Protein AF-A0A257UGE9-F1 (afdb_monomer_lite)

Sequence (160 aa):
MQPPQGAAVTDPYALLYLVSAARLDRKDSSLRLLLLSGDRFVEIALAAGGLSYQRQSFQESWPGGIRRRVGNVLVRTVRGTARAVGASETTNDVDLGFLGMRGALTLFVEVGTGIPVAFSGRAEYIGNLTVRLTRAVLVAPPRDAAAPEPSPGPPSLSPP

Foldseek 3Di:
DDDDPPADEDALVCVQVVLLVQPLLDAFGKDWHWYDAPPFTKIKIKTWDDKDWDFAWAWEAEPPDIDTDGDTFIWIKIKIFMDTPPDDPPPQFDQSNHVQFGNIKIWTAGRPNRHTQKIWGQHDPPGIDIDGHHYDYDHDDRPPPDDPDPDPDPPDDDDD

Radius of gyration: 20.96 Å; chains: 1; bounding box: 62×34×76 Å

Structure (mmCIF, N/CA/C/O backbone):
data_AF-A0A257UGE9-F1
#
_entry.id   AF-A0A257UGE9-F1
#
loop_
_atom_site.group_PDB
_atom_site.id
_atom_site.type_symbol
_atom_site.label_atom_id
_atom_site.label_alt_id
_atom_site.label_comp_id
_atom_site.label_asym_id
_atom_site.label_entity_id
_atom_site.label_seq_id
_atom_site.pdbx_PDB_ins_code
_atom_site.Cartn_x
_atom_site.Cartn_y
_atom_site.Cartn_z
_atom_site.occupancy
_atom_site.B_iso_or_equiv
_atom_site.auth_seq_id
_atom_site.auth_comp_id
_atom_site.auth_asym_id
_atom_site.auth_atom_id
_atom_site.pdbx_PDB_model_num
ATOM 1 N N . MET A 1 1 ? -3.427 -3.152 27.877 1.00 61.41 1 MET A N 1
ATOM 2 C CA . MET A 1 1 ? -4.358 -3.902 27.005 1.00 61.41 1 MET A CA 1
ATOM 3 C C . MET A 1 1 ? -3.645 -5.134 26.480 1.00 61.41 1 MET A C 1
ATOM 5 O O . MET A 1 1 ? -2.494 -5.010 26.085 1.00 61.41 1 ME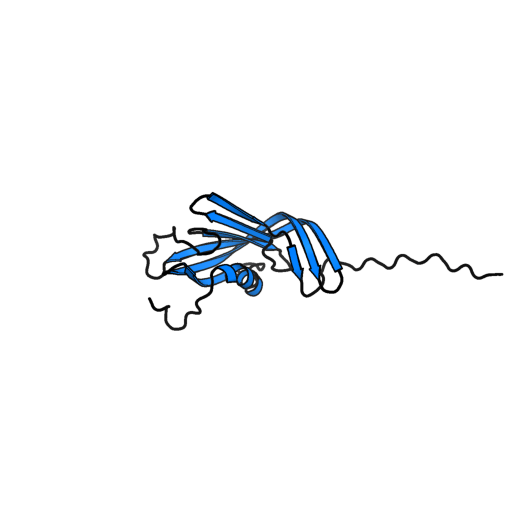T A O 1
ATOM 9 N N . GLN A 1 2 ? -4.291 -6.299 26.493 1.00 61.59 2 GLN A N 1
ATOM 10 C CA . GLN A 1 2 ? -3.778 -7.494 25.814 1.00 61.59 2 GLN A CA 1
ATOM 11 C C . GLN A 1 2 ? -4.414 -7.594 24.423 1.00 61.59 2 GLN A C 1
ATOM 13 O O . GLN A 1 2 ? -5.592 -7.251 24.285 1.00 61.59 2 GLN A O 1
ATOM 18 N N . PRO A 1 3 ? -3.663 -8.021 23.394 1.00 68.50 3 PRO A N 1
ATOM 19 C CA . PRO A 1 3 ? -4.261 -8.324 22.104 1.00 68.50 3 PRO A CA 1
ATOM 20 C C . PRO A 1 3 ? -5.261 -9.482 22.262 1.00 68.50 3 PRO A C 1
ATOM 22 O O . PRO A 1 3 ? -5.133 -10.277 23.201 1.00 68.50 3 PRO A O 1
ATOM 25 N N . PRO A 1 4 ? -6.244 -9.618 21.353 1.00 73.69 4 PRO A N 1
ATOM 26 C CA . PRO A 1 4 ? -7.061 -10.824 21.279 1.00 73.69 4 PRO A CA 1
ATOM 27 C C . PRO A 1 4 ? -6.158 -12.067 21.267 1.00 73.69 4 PRO A C 1
ATOM 29 O O . PRO A 1 4 ? -5.125 -12.072 20.591 1.00 73.69 4 PRO A O 1
ATOM 32 N N . GLN A 1 5 ? -6.507 -13.102 22.037 1.00 69.88 5 GLN A N 1
ATOM 33 C CA . GLN A 1 5 ? -5.665 -14.296 22.162 1.00 69.88 5 GLN A CA 1
ATOM 34 C C . GLN A 1 5 ? -5.362 -14.899 20.781 1.00 69.88 5 GLN A C 1
ATOM 36 O O . GLN A 1 5 ? -6.269 -15.136 19.986 1.00 69.88 5 GLN A O 1
ATOM 41 N N . GLY A 1 6 ? -4.074 -15.115 20.493 1.00 66.56 6 GLY A N 1
ATOM 42 C CA . GLY A 1 6 ? -3.601 -15.661 19.216 1.00 66.56 6 GLY A CA 1
ATOM 43 C C . GLY A 1 6 ? -3.493 -14.658 18.059 1.00 66.56 6 GLY A C 1
ATOM 44 O O . GLY A 1 6 ? -3.095 -15.054 16.965 1.00 66.56 6 GLY A O 1
ATOM 45 N N . ALA A 1 7 ? -3.808 -13.372 18.260 1.00 72.62 7 ALA A N 1
ATOM 46 C CA . ALA A 1 7 ? -3.686 -12.369 17.205 1.00 72.62 7 ALA A CA 1
ATOM 47 C C . ALA A 1 7 ? -2.229 -11.916 17.007 1.00 72.62 7 ALA A C 1
ATOM 49 O O . ALA A 1 7 ? -1.577 -11.438 17.937 1.00 72.62 7 ALA A O 1
ATOM 50 N N . ALA A 1 8 ? -1.736 -12.011 15.770 1.00 79.00 8 ALA A N 1
ATOM 51 C CA . ALA A 1 8 ? -0.458 -11.426 15.383 1.00 79.00 8 ALA A CA 1
ATOM 52 C C . ALA A 1 8 ? -0.588 -9.895 15.313 1.00 79.00 8 ALA A C 1
ATOM 54 O O . ALA A 1 8 ? -1.288 -9.356 14.453 1.00 79.00 8 ALA A O 1
ATOM 55 N N . VAL A 1 9 ? 0.081 -9.200 16.234 1.00 80.00 9 VAL A N 1
ATOM 56 C CA . VAL A 1 9 ? 0.185 -7.736 16.235 1.00 80.00 9 VAL A CA 1
ATOM 57 C C . VAL A 1 9 ? 1.342 -7.329 15.336 1.00 80.00 9 VAL A C 1
ATOM 59 O O . VAL A 1 9 ? 2.434 -7.886 15.429 1.00 80.00 9 VAL A O 1
ATOM 62 N N . THR A 1 10 ? 1.105 -6.350 14.473 1.00 84.06 10 THR A N 1
ATOM 63 C CA . THR A 1 10 ? 2.086 -5.876 13.499 1.00 84.06 10 THR A CA 1
ATOM 64 C C . THR A 1 10 ? 2.385 -4.393 13.712 1.00 84.06 10 THR A C 1
ATOM 66 O O . THR A 1 10 ? 1.498 -3.609 14.050 1.00 84.06 10 THR A O 1
ATOM 69 N N . ASP A 1 11 ? 3.638 -4.003 13.485 1.00 85.62 11 ASP A N 1
ATOM 70 C CA . ASP A 1 11 ? 4.023 -2.601 13.344 1.00 85.62 11 ASP A CA 1
ATOM 71 C C . ASP A 1 11 ? 3.298 -1.943 12.142 1.00 85.62 11 ASP A C 1
ATOM 73 O O . ASP A 1 11 ? 3.236 -2.550 11.065 1.00 85.62 11 ASP A O 1
ATOM 77 N N . PRO A 1 12 ? 2.763 -0.714 12.272 1.00 84.06 12 PRO A N 1
ATOM 78 C CA . PRO A 1 12 ? 2.088 -0.015 11.178 1.00 84.06 12 PRO A CA 1
ATOM 79 C C . PRO A 1 12 ? 2.918 0.142 9.896 1.00 84.06 12 PRO A C 1
ATOM 81 O O . PRO A 1 12 ? 2.366 0.081 8.798 1.00 84.06 12 PRO A O 1
ATOM 84 N N . TYR A 1 13 ? 4.241 0.299 9.977 1.00 84.81 13 TYR A N 1
ATOM 85 C CA . TYR A 1 13 ? 5.100 0.424 8.794 1.00 84.81 13 TYR A CA 1
ATOM 86 C C . TYR A 1 13 ? 5.315 -0.901 8.067 1.00 84.81 13 TYR A C 1
ATOM 88 O O . TYR A 1 13 ? 5.630 -0.904 6.873 1.00 84.81 13 TYR A O 1
ATOM 96 N N . ALA A 1 14 ? 5.045 -2.034 8.718 1.00 84.12 14 ALA A N 1
ATOM 97 C CA . ALA A 1 14 ? 5.022 -3.321 8.036 1.00 84.12 14 ALA A CA 1
ATOM 98 C C . ALA A 1 14 ? 3.882 -3.420 7.006 1.00 84.12 14 ALA A C 1
ATOM 100 O O . ALA A 1 14 ? 3.930 -4.304 6.151 1.00 84.12 14 ALA A O 1
ATOM 101 N N . LEU A 1 15 ? 2.906 -2.494 7.000 1.00 82.06 15 LEU A N 1
ATOM 102 C CA . LEU A 1 15 ? 1.908 -2.380 5.928 1.00 82.06 15 LEU A CA 1
ATOM 103 C C . LEU A 1 15 ? 2.557 -2.311 4.538 1.00 82.06 15 LEU A C 1
ATOM 105 O O . LEU A 1 15 ? 2.043 -2.922 3.602 1.00 82.06 15 LEU A O 1
ATOM 109 N N . LEU A 1 16 ? 3.707 -1.636 4.405 1.00 79.62 16 LEU A N 1
ATOM 110 C CA . LEU A 1 16 ? 4.455 -1.552 3.142 1.00 79.62 16 LEU A CA 1
ATOM 111 C C . LEU A 1 16 ? 4.818 -2.945 2.602 1.00 79.62 16 LEU A C 1
ATOM 113 O O . LEU A 1 16 ? 4.690 -3.230 1.410 1.00 79.62 16 LEU A O 1
ATOM 117 N N . TYR A 1 17 ? 5.253 -3.826 3.501 1.00 79.94 17 TYR A N 1
ATOM 118 C CA . TYR A 1 17 ? 5.665 -5.183 3.174 1.00 79.94 17 TYR A CA 1
ATOM 119 C C . TYR A 1 17 ? 4.461 -6.112 2.989 1.00 79.94 17 TYR A C 1
ATOM 121 O O . TYR A 1 17 ? 4.367 -6.828 1.992 1.00 79.94 17 TYR A O 1
ATOM 129 N N . LEU A 1 18 ? 3.513 -6.073 3.926 1.00 83.31 18 LEU A N 1
ATOM 130 C CA . LEU A 1 18 ? 2.399 -7.016 3.994 1.00 83.31 18 LEU A CA 1
ATOM 131 C C . LEU A 1 18 ? 1.450 -6.911 2.804 1.00 83.31 18 LEU A C 1
ATOM 133 O O . LEU A 1 18 ? 0.926 -7.924 2.351 1.00 83.31 18 LEU A O 1
ATOM 137 N N . VAL A 1 19 ? 1.273 -5.715 2.247 1.00 81.12 19 VAL A N 1
ATOM 138 C CA . VAL A 1 19 ? 0.467 -5.500 1.036 1.00 81.12 19 VAL A CA 1
ATOM 139 C C . VAL A 1 19 ? 1.063 -6.232 -0.165 1.00 81.12 19 VAL A C 1
ATOM 141 O O . VAL A 1 19 ? 0.331 -6.843 -0.947 1.00 81.12 19 VAL A O 1
ATOM 144 N N . SER A 1 20 ? 2.393 -6.215 -0.270 1.00 81.12 20 SER A N 1
ATOM 145 C CA . SER A 1 20 ? 3.135 -6.929 -1.310 1.00 81.12 20 SER A CA 1
ATOM 146 C C . SER A 1 20 ? 3.074 -8.442 -1.077 1.00 81.12 20 SER A C 1
ATOM 148 O O . SER A 1 20 ? 2.763 -9.211 -1.988 1.00 81.12 20 SER A O 1
ATOM 150 N N . ALA A 1 21 ? 3.321 -8.877 0.164 1.00 79.31 21 ALA A N 1
ATOM 151 C CA . ALA A 1 21 ? 3.356 -10.288 0.546 1.00 79.31 21 ALA A CA 1
ATOM 152 C C . ALA A 1 21 ? 1.986 -10.974 0.411 1.00 79.31 21 ALA A C 1
ATOM 154 O O . ALA A 1 21 ? 1.900 -12.090 -0.099 1.00 79.31 21 ALA A O 1
ATOM 155 N N . ALA A 1 22 ? 0.904 -10.287 0.789 1.00 84.44 22 ALA A N 1
ATOM 156 C CA . ALA A 1 22 ? -0.465 -10.788 0.682 1.00 84.44 22 ALA A CA 1
ATOM 157 C C . ALA A 1 22 ? -1.022 -10.767 -0.750 1.00 84.44 22 ALA A C 1
ATOM 159 O O . ALA A 1 22 ? -2.179 -11.129 -0.959 1.00 84.44 22 ALA A O 1
ATOM 160 N N . ARG A 1 23 ? -0.219 -10.356 -1.743 1.00 88.75 23 ARG A N 1
ATOM 161 C CA . ARG A 1 23 ? -0.607 -10.326 -3.159 1.00 88.75 23 ARG A CA 1
ATOM 162 C C . ARG A 1 23 ? -1.902 -9.548 -3.401 1.00 88.75 23 ARG A C 1
ATOM 164 O O . ARG A 1 23 ? -2.743 -9.959 -4.200 1.00 88.75 23 ARG A O 1
ATOM 171 N N . LEU A 1 24 ? -2.048 -8.389 -2.749 1.00 89.69 24 LEU A N 1
ATOM 172 C CA . LEU A 1 24 ? -3.211 -7.509 -2.938 1.00 89.69 24 LEU A CA 1
ATOM 173 C C . LEU A 1 24 ? -3.267 -6.873 -4.343 1.00 89.69 24 LEU A C 1
ATOM 175 O O . LEU A 1 24 ? -4.206 -6.149 -4.654 1.00 89.69 24 LEU A O 1
ATOM 179 N N . ASP A 1 25 ? -2.296 -7.178 -5.213 1.00 88.69 25 ASP A N 1
ATOM 180 C CA . ASP A 1 25 ? -2.346 -6.947 -6.659 1.00 88.69 25 ASP A CA 1
ATOM 181 C C . ASP A 1 25 ? -3.365 -7.849 -7.384 1.00 88.69 25 ASP A C 1
ATOM 183 O O . ASP A 1 25 ? -3.805 -7.533 -8.496 1.00 88.69 25 ASP A O 1
ATOM 187 N N . ARG A 1 26 ? -3.769 -8.967 -6.769 1.00 90.75 26 ARG A N 1
ATOM 188 C CA . ARG A 1 26 ? -4.726 -9.924 -7.333 1.00 90.75 26 ARG A CA 1
ATOM 189 C C . ARG A 1 26 ? -6.169 -9.512 -7.050 1.00 90.75 26 ARG A C 1
ATOM 191 O O . ARG A 1 26 ? -6.478 -8.821 -6.082 1.00 90.75 26 ARG A O 1
ATOM 198 N N . LYS A 1 27 ? -7.068 -9.936 -7.939 1.00 90.19 27 LYS A N 1
ATOM 199 C CA . LYS A 1 27 ? -8.509 -9.709 -7.788 1.00 90.19 27 LYS A CA 1
ATOM 200 C C . LYS A 1 27 ? -9.008 -10.387 -6.502 1.00 90.19 27 LYS A C 1
ATOM 202 O O . LYS A 1 27 ? -8.487 -11.436 -6.134 1.00 90.19 27 LYS A O 1
ATOM 207 N N . ASP A 1 28 ? -9.977 -9.760 -5.838 1.00 90.38 28 ASP A N 1
ATOM 208 C CA . ASP A 1 28 ? -10.703 -10.286 -4.669 1.00 90.38 28 ASP A CA 1
ATOM 209 C C . ASP A 1 28 ? -9.815 -10.635 -3.457 1.00 90.38 28 ASP A C 1
ATOM 211 O O . ASP A 1 28 ? -10.260 -11.259 -2.499 1.00 90.38 28 ASP A O 1
ATOM 215 N N . SER A 1 29 ? -8.548 -10.210 -3.473 1.00 91.62 29 SER A N 1
ATOM 216 C CA . SER A 1 29 ? -7.615 -10.442 -2.375 1.00 91.62 29 SER A CA 1
ATOM 217 C C . SER A 1 29 ? -7.893 -9.485 -1.222 1.00 91.62 29 SER A C 1
ATOM 219 O O . SER A 1 29 ? -8.171 -8.300 -1.414 1.00 91.62 29 SER A O 1
ATOM 221 N N . SER A 1 30 ? -7.800 -9.996 -0.003 1.00 93.44 30 SER A N 1
ATOM 222 C CA . SER A 1 30 ? -8.031 -9.217 1.207 1.00 93.44 30 SER A CA 1
ATOM 223 C C . SER A 1 30 ? -7.027 -9.591 2.276 1.00 93.44 30 SER A C 1
ATOM 225 O O . SER A 1 30 ? -6.587 -10.738 2.345 1.00 93.44 30 SER A O 1
ATOM 227 N N . LEU A 1 31 ? -6.712 -8.638 3.140 1.00 92.31 31 LEU A N 1
ATOM 228 C CA . LEU A 1 31 ? -5.841 -8.849 4.281 1.00 92.31 31 LEU A CA 1
ATOM 229 C C . LEU A 1 31 ? -6.432 -8.126 5.485 1.00 92.31 31 LEU A C 1
ATOM 231 O O . LEU A 1 31 ? -6.772 -6.949 5.396 1.00 92.31 31 LEU A O 1
ATOM 235 N N . ARG A 1 32 ? -6.546 -8.820 6.614 1.00 91.50 32 ARG A N 1
ATOM 236 C CA . ARG A 1 32 ? -6.970 -8.221 7.877 1.00 91.50 32 ARG A CA 1
ATOM 237 C C . ARG A 1 32 ? -5.810 -8.297 8.859 1.00 91.50 32 ARG A C 1
ATOM 239 O O . ARG A 1 32 ? -5.216 -9.360 9.012 1.00 91.50 32 ARG A O 1
ATOM 246 N N . LEU A 1 33 ? -5.470 -7.171 9.474 1.00 90.38 33 LEU A N 1
ATOM 247 C CA . LEU A 1 33 ? -4.314 -7.039 10.359 1.00 90.38 33 LEU A CA 1
ATOM 248 C C . LEU A 1 33 ? -4.717 -6.370 11.661 1.00 90.38 33 LEU A C 1
ATOM 250 O O . LEU A 1 33 ? -5.641 -5.558 11.692 1.00 90.38 33 LEU A O 1
ATOM 254 N N . LEU A 1 34 ? -3.959 -6.677 12.706 1.00 91.06 34 LEU A N 1
ATOM 255 C CA . LEU A 1 34 ? -4.004 -5.979 13.975 1.00 91.06 34 LEU A CA 1
ATOM 256 C C . LEU A 1 34 ? -2.732 -5.143 14.114 1.00 91.06 34 LEU A C 1
ATOM 258 O O . LEU A 1 34 ? -1.631 -5.690 14.148 1.00 91.06 34 LEU A O 1
ATOM 262 N N . LEU A 1 35 ? -2.882 -3.828 14.172 1.00 90.31 35 LEU A N 1
ATOM 263 C CA . LEU A 1 35 ? -1.793 -2.874 14.334 1.00 90.31 35 LEU A CA 1
ATOM 264 C C . LEU A 1 35 ? -1.736 -2.384 15.778 1.00 90.31 35 LEU A C 1
ATOM 266 O O . LEU A 1 35 ? -2.776 -2.232 16.421 1.00 90.31 35 LEU A O 1
ATOM 270 N N . LEU A 1 36 ? -0.533 -2.099 16.270 1.00 88.31 36 LEU A N 1
ATOM 271 C CA . LEU A 1 36 ? -0.347 -1.310 17.487 1.00 88.31 36 LEU A CA 1
ATOM 272 C C . LEU A 1 36 ? -0.069 0.143 17.086 1.00 88.31 36 LEU A C 1
ATOM 274 O O . LEU A 1 36 ? 0.954 0.430 16.472 1.00 88.31 36 LEU A O 1
ATOM 278 N N . SER A 1 37 ? -0.994 1.043 17.410 1.00 85.38 37 SER A N 1
ATOM 279 C CA . SER A 1 37 ? -0.915 2.473 17.105 1.00 85.38 37 SER A CA 1
ATOM 280 C C . SER A 1 37 ? -0.988 3.258 18.411 1.00 85.38 37 SER A C 1
ATOM 282 O O . SER A 1 37 ? -2.019 3.261 19.091 1.00 85.38 37 SER A O 1
ATOM 284 N N . GLY A 1 38 ? 0.138 3.855 18.809 1.00 82.62 38 GLY A N 1
ATOM 285 C CA . GLY A 1 38 ? 0.296 4.416 20.149 1.00 82.62 38 GLY A CA 1
ATOM 286 C C . GLY A 1 38 ? 0.080 3.342 21.219 1.00 82.62 38 GLY A C 1
ATOM 287 O O . GLY A 1 38 ? 0.797 2.347 21.272 1.00 82.62 38 GLY A O 1
ATOM 288 N N . ASP A 1 39 ? -0.935 3.534 22.055 1.00 82.81 39 ASP A N 1
ATOM 289 C CA . ASP A 1 39 ? -1.337 2.633 23.136 1.00 82.81 39 ASP A CA 1
ATOM 290 C C . ASP A 1 39 ? -2.542 1.741 22.782 1.00 82.81 39 ASP A C 1
ATOM 292 O O . ASP A 1 39 ? -3.052 1.011 23.637 1.00 82.81 39 ASP A O 1
ATOM 296 N N . ARG A 1 40 ? -3.015 1.787 21.530 1.00 85.69 40 ARG A N 1
ATOM 297 C CA . ARG A 1 40 ? -4.255 1.138 21.091 1.00 85.69 40 ARG A CA 1
ATOM 298 C C . ARG A 1 40 ? -4.019 0.093 20.011 1.00 85.69 40 ARG A C 1
ATOM 300 O O . ARG A 1 40 ? -3.206 0.266 19.106 1.00 85.69 40 ARG A O 1
ATOM 307 N N . PHE A 1 41 ? -4.808 -0.979 20.076 1.00 89.31 41 PHE A N 1
ATOM 308 C CA . PHE A 1 41 ? -4.904 -1.942 18.986 1.00 89.31 41 PHE A CA 1
ATOM 309 C C . PHE A 1 41 ? -5.927 -1.474 17.954 1.00 89.31 41 PHE A C 1
ATOM 311 O O . PHE A 1 41 ? -7.072 -1.149 18.287 1.00 89.31 41 PHE A O 1
ATOM 318 N N . VAL A 1 42 ? -5.510 -1.469 16.694 1.00 90.25 42 VAL A N 1
ATOM 319 C CA . VAL A 1 42 ? -6.312 -1.041 15.552 1.00 90.25 42 VAL A CA 1
ATOM 320 C C . VAL A 1 42 ? -6.414 -2.199 14.575 1.00 90.25 42 VAL A C 1
ATOM 322 O O . VAL A 1 42 ? -5.408 -2.701 14.086 1.00 90.25 42 VAL A O 1
ATOM 325 N N . GLU A 1 43 ? -7.631 -2.639 14.284 1.00 91.75 43 GLU A N 1
ATOM 326 C CA . GLU A 1 43 ? -7.866 -3.594 13.210 1.00 91.75 43 GLU A CA 1
ATOM 327 C C . GLU A 1 43 ? -7.955 -2.827 11.894 1.00 91.75 43 GLU A C 1
ATOM 329 O O . GLU A 1 43 ? -8.754 -1.898 11.779 1.00 91.75 43 GLU A O 1
ATOM 334 N N . ILE A 1 44 ? -7.169 -3.228 10.897 1.00 91.88 44 ILE A N 1
ATOM 335 C CA . ILE A 1 44 ? -7.287 -2.730 9.529 1.00 91.88 44 ILE A CA 1
ATOM 336 C C . ILE A 1 44 ? -7.714 -3.863 8.600 1.00 91.88 44 ILE A C 1
ATOM 338 O O . ILE A 1 44 ? -7.104 -4.932 8.563 1.00 91.88 44 ILE A O 1
ATOM 342 N N . ALA A 1 45 ? -8.768 -3.614 7.829 1.00 92.88 45 ALA A N 1
ATOM 343 C CA . ALA A 1 45 ? -9.213 -4.481 6.751 1.00 92.88 45 ALA A CA 1
ATOM 344 C C . ALA A 1 45 ? -8.813 -3.853 5.414 1.00 92.88 45 ALA A C 1
ATOM 346 O O . ALA A 1 45 ? -9.286 -2.774 5.059 1.00 92.88 45 ALA A O 1
ATOM 347 N N . LEU A 1 46 ? -7.927 -4.530 4.691 1.00 94.12 46 LEU A N 1
ATOM 348 C CA . LEU A 1 46 ? -7.496 -4.193 3.342 1.00 94.12 46 LEU A CA 1
ATOM 349 C C . LEU A 1 46 ? -8.267 -5.056 2.345 1.00 94.12 46 LEU A C 1
ATOM 351 O O . LEU A 1 46 ? -8.280 -6.282 2.464 1.00 94.12 46 LEU A O 1
ATOM 355 N N . ALA A 1 47 ? -8.862 -4.428 1.338 1.00 95.19 47 ALA A N 1
ATOM 356 C CA . ALA A 1 47 ? -9.574 -5.114 0.270 1.00 95.19 47 ALA A CA 1
ATOM 357 C C . ALA A 1 47 ? -9.115 -4.615 -1.102 1.00 95.19 47 ALA A C 1
ATOM 359 O O . ALA A 1 47 ? -9.064 -3.409 -1.366 1.00 95.19 47 ALA A O 1
ATOM 360 N N . ALA A 1 48 ? -8.795 -5.561 -1.979 1.00 94.81 48 ALA A N 1
ATOM 361 C CA . ALA A 1 48 ? -8.521 -5.324 -3.383 1.00 94.81 48 ALA A CA 1
ATOM 362 C C . ALA A 1 48 ? -9.766 -4.763 -4.090 1.00 94.81 48 ALA A C 1
ATOM 364 O O . ALA A 1 48 ? -10.845 -5.347 -4.052 1.00 94.81 48 ALA A O 1
ATOM 365 N N . GLY A 1 49 ? -9.598 -3.630 -4.761 1.00 94.50 49 GLY A N 1
ATOM 366 C CA . GLY A 1 49 ? -10.612 -2.958 -5.562 1.00 94.50 49 GLY A CA 1
ATOM 367 C C . GLY A 1 49 ? -10.331 -3.048 -7.062 1.00 94.50 49 GLY A C 1
ATOM 368 O O . GLY A 1 49 ? -9.744 -4.015 -7.564 1.00 94.50 49 GLY A O 1
ATOM 369 N N . GLY A 1 50 ? -10.780 -2.021 -7.786 1.00 95.62 50 GLY A N 1
ATOM 370 C CA . GLY A 1 50 ? -10.674 -1.923 -9.240 1.00 95.62 50 GLY A CA 1
ATOM 371 C C . GLY A 1 50 ? -9.248 -1.731 -9.764 1.00 95.62 50 GLY A C 1
ATOM 372 O O . GLY A 1 50 ? -8.296 -1.494 -9.017 1.00 95.62 50 GLY A O 1
ATOM 373 N N . LEU A 1 51 ? -9.127 -1.836 -11.086 1.00 97.19 51 LEU A N 1
ATOM 374 C CA . LEU A 1 51 ? -7.901 -1.554 -11.825 1.00 97.19 51 LEU A CA 1
ATOM 375 C C . LEU A 1 51 ? -7.935 -0.132 -12.383 1.00 97.19 51 LEU A C 1
ATOM 377 O O . LEU A 1 51 ? -8.978 0.344 -12.823 1.00 97.19 51 LEU A O 1
ATOM 381 N N . SER A 1 52 ? -6.784 0.530 -12.397 1.00 95.69 52 SER A N 1
ATOM 382 C CA . SER A 1 52 ? -6.606 1.818 -13.066 1.00 95.69 52 SER A CA 1
ATOM 383 C C . SER A 1 52 ? -5.174 1.970 -13.567 1.00 95.69 52 SER A C 1
ATOM 385 O O . SER A 1 52 ? -4.271 1.269 -13.113 1.00 95.69 52 SER A O 1
ATOM 387 N N . TYR A 1 53 ? -4.953 2.888 -14.505 1.00 95.31 53 TYR A N 1
ATOM 388 C CA . TYR A 1 53 ? -3.605 3.299 -14.885 1.00 95.31 53 TYR A CA 1
ATOM 389 C C . TYR A 1 53 ? -3.193 4.524 -14.073 1.00 95.31 53 TYR A C 1
ATOM 391 O O . TYR A 1 53 ? -3.937 5.499 -13.984 1.00 95.31 53 TYR A O 1
ATOM 399 N N . GLN A 1 54 ? -1.995 4.483 -13.494 1.00 93.69 54 GLN A N 1
ATOM 400 C CA . GLN A 1 54 ? -1.401 5.608 -12.776 1.00 93.69 54 GLN A CA 1
ATOM 401 C C . GLN A 1 54 ? -0.078 5.993 -13.424 1.00 93.69 54 GLN A C 1
ATOM 403 O O . GLN A 1 54 ? 0.778 5.139 -13.657 1.00 93.69 54 GLN A O 1
ATOM 408 N N . ARG A 1 55 ? 0.118 7.289 -13.674 1.00 93.31 55 ARG A N 1
ATOM 409 C CA . ARG A 1 55 ? 1.410 7.801 -14.130 1.00 93.31 55 ARG A CA 1
ATOM 410 C C . ARG A 1 55 ? 2.412 7.736 -12.979 1.00 93.31 55 ARG A C 1
ATOM 412 O O . ARG A 1 55 ? 2.179 8.326 -11.925 1.00 93.31 55 ARG A O 1
ATOM 419 N N . GLN A 1 56 ? 3.522 7.040 -13.191 1.00 92.38 56 GLN A N 1
ATOM 420 C CA . GLN A 1 56 ? 4.582 6.855 -12.203 1.00 92.38 56 GLN A CA 1
ATOM 421 C C . GLN A 1 56 ? 5.939 7.291 -12.757 1.00 92.38 56 GLN A C 1
ATOM 423 O O . GLN A 1 56 ? 6.170 7.272 -13.969 1.00 92.38 56 GLN A O 1
ATOM 428 N N . SER A 1 57 ? 6.830 7.702 -11.853 1.00 94.31 57 SER A N 1
ATOM 429 C CA . SER A 1 57 ? 8.220 8.044 -12.159 1.00 94.31 57 SER A CA 1
ATOM 430 C C . SER A 1 57 ? 9.113 7.655 -10.985 1.00 94.31 57 SER A C 1
ATOM 432 O O . SER A 1 57 ? 9.211 8.400 -10.012 1.00 94.31 57 SER A O 1
ATOM 434 N N . PHE A 1 58 ? 9.763 6.496 -11.070 1.00 94.06 58 PHE A N 1
ATOM 435 C CA . PHE A 1 58 ? 10.638 5.985 -10.012 1.00 94.06 58 PHE A CA 1
ATOM 436 C C . PHE A 1 58 ? 11.822 5.208 -10.582 1.00 94.06 58 PHE A C 1
ATOM 438 O O . PHE A 1 58 ? 11.832 4.813 -11.747 1.00 94.06 58 PHE A O 1
ATOM 445 N N . GLN A 1 59 ? 12.858 5.032 -9.768 1.00 95.06 59 GLN A N 1
ATOM 446 C CA . GLN A 1 59 ? 14.027 4.234 -10.121 1.00 95.06 59 GLN A CA 1
ATOM 447 C C . GLN A 1 59 ? 13.853 2.786 -9.655 1.00 95.06 59 GLN A C 1
ATOM 449 O O . GLN A 1 59 ? 13.523 2.539 -8.500 1.00 95.06 59 GLN A O 1
ATOM 454 N N . GLU A 1 60 ? 14.143 1.836 -10.531 1.00 93.06 60 GLU A N 1
ATOM 455 C CA . GLU A 1 60 ? 14.259 0.412 -10.230 1.00 93.06 60 GLU A CA 1
ATOM 456 C C . GLU A 1 60 ? 15.736 0.029 -10.253 1.00 93.06 60 GLU A C 1
ATOM 458 O O . GLU A 1 60 ? 16.462 0.436 -11.159 1.00 93.06 60 GLU A O 1
ATOM 463 N N . SER A 1 61 ? 16.198 -0.745 -9.274 1.00 94.00 61 SER A N 1
ATOM 464 C CA . SER A 1 61 ? 17.555 -1.308 -9.272 1.00 94.00 61 SER A CA 1
ATOM 465 C C . SER A 1 61 ? 17.545 -2.768 -8.836 1.00 94.00 61 SER A C 1
ATOM 467 O O . SER A 1 61 ? 16.865 -3.085 -7.865 1.00 94.00 61 SER A O 1
ATOM 469 N N . TRP A 1 62 ? 18.314 -3.623 -9.508 1.00 93.62 62 TRP A N 1
ATOM 470 C CA . TRP A 1 62 ? 18.494 -5.054 -9.216 1.00 93.62 62 TRP A CA 1
ATOM 471 C C . TRP A 1 62 ? 19.965 -5.460 -9.439 1.00 93.62 62 TRP A C 1
ATOM 473 O O . TRP A 1 62 ? 20.719 -4.663 -10.003 1.00 93.62 62 TRP A O 1
ATOM 483 N N . PRO A 1 63 ? 20.401 -6.683 -9.060 1.00 90.69 63 PRO A N 1
ATOM 484 C CA . PRO A 1 63 ? 21.798 -7.127 -9.216 1.00 90.69 63 PRO A CA 1
ATOM 485 C C . PRO A 1 63 ? 22.383 -7.132 -10.644 1.00 90.69 63 PRO A C 1
ATOM 487 O O . PRO A 1 63 ? 23.538 -7.495 -10.818 1.00 90.69 63 PRO A O 1
ATOM 490 N N . GLY A 1 64 ? 21.616 -6.735 -11.664 1.00 88.62 64 GLY A N 1
ATOM 491 C CA . GLY A 1 64 ? 22.053 -6.668 -13.061 1.00 88.62 64 GLY A CA 1
ATOM 492 C C . GLY A 1 64 ? 21.757 -5.339 -13.757 1.00 88.62 64 GLY A C 1
ATOM 493 O O . GLY A 1 64 ? 21.914 -5.262 -14.971 1.00 88.62 64 GLY A O 1
ATOM 494 N N . GLY A 1 65 ? 21.295 -4.305 -13.043 1.00 91.69 65 GLY A N 1
ATOM 495 C CA . GLY A 1 65 ? 21.036 -3.016 -13.680 1.00 91.69 65 GLY A CA 1
ATOM 496 C C . GLY A 1 65 ? 20.161 -2.057 -12.887 1.00 91.69 65 GLY A C 1
ATOM 497 O O . GLY A 1 65 ? 19.596 -2.377 -11.839 1.00 91.69 65 GLY A O 1
ATOM 498 N N . ILE A 1 66 ? 20.063 -0.845 -13.425 1.00 93.25 66 ILE A N 1
ATOM 499 C CA . ILE A 1 66 ? 19.187 0.216 -12.940 1.00 93.25 66 ILE A CA 1
ATOM 500 C C . ILE A 1 66 ? 18.378 0.718 -14.132 1.00 93.25 66 ILE A C 1
ATOM 502 O O . ILE A 1 66 ? 18.924 0.931 -15.212 1.00 93.25 66 ILE A O 1
ATOM 506 N N . ARG A 1 67 ? 17.082 0.947 -13.933 1.00 92.06 67 ARG A N 1
ATOM 507 C CA . ARG A 1 67 ? 16.189 1.557 -14.922 1.00 92.06 67 ARG A CA 1
ATOM 508 C C . ARG A 1 67 ? 15.384 2.661 -14.260 1.00 92.06 67 ARG A C 1
ATOM 510 O O . ARG A 1 67 ? 14.951 2.534 -13.118 1.00 92.06 67 ARG A O 1
ATOM 517 N N . ARG A 1 68 ? 15.125 3.746 -14.990 1.00 92.12 68 ARG A N 1
ATOM 518 C CA . ARG A 1 68 ? 14.066 4.688 -14.618 1.00 92.12 68 ARG A CA 1
ATOM 519 C C . ARG A 1 68 ? 12.757 4.210 -15.238 1.00 92.12 68 ARG A C 1
ATOM 521 O O . ARG A 1 68 ? 12.639 4.165 -16.461 1.00 92.12 68 ARG A O 1
ATOM 528 N N . ARG A 1 69 ? 11.763 3.883 -14.415 1.00 88.31 69 ARG A N 1
ATOM 529 C CA . ARG A 1 69 ? 10.397 3.661 -14.886 1.00 88.31 69 ARG A CA 1
ATOM 530 C C . ARG A 1 69 ? 9.691 5.006 -14.982 1.00 88.31 69 ARG A C 1
ATOM 532 O O . ARG A 1 69 ? 9.568 5.705 -13.979 1.00 88.31 69 ARG A O 1
ATOM 539 N N . VAL A 1 70 ? 9.228 5.358 -16.180 1.00 91.56 70 VAL A N 1
ATOM 540 C CA . VAL A 1 70 ? 8.391 6.537 -16.440 1.00 91.56 70 VAL A CA 1
ATOM 541 C C . VAL A 1 70 ? 7.253 6.118 -17.357 1.00 91.56 70 VAL A C 1
ATOM 543 O O . VAL A 1 70 ? 7.502 5.626 -18.452 1.00 91.56 70 VAL A O 1
ATOM 546 N N . GLY A 1 71 ? 6.010 6.310 -16.927 1.00 90.94 71 GLY A N 1
ATOM 547 C CA . GLY A 1 71 ? 4.849 5.986 -17.755 1.00 90.94 71 GLY A CA 1
ATOM 548 C C . GLY A 1 71 ? 3.620 5.595 -16.951 1.00 90.94 71 GLY A C 1
ATOM 549 O O . GLY A 1 71 ? 3.591 5.733 -15.728 1.00 90.94 71 GLY A O 1
ATOM 550 N N . ASN A 1 72 ? 2.598 5.124 -17.660 1.00 92.44 72 ASN A N 1
ATOM 551 C CA . ASN A 1 72 ? 1.373 4.616 -17.057 1.00 92.44 72 ASN A CA 1
ATOM 552 C C . ASN A 1 72 ? 1.579 3.166 -16.620 1.00 92.44 72 ASN A C 1
ATOM 554 O O . ASN A 1 72 ? 1.844 2.295 -17.442 1.00 92.44 72 ASN A O 1
ATOM 558 N N . VAL A 1 73 ? 1.437 2.918 -15.323 1.00 92.12 73 VAL A N 1
ATOM 559 C CA . VAL A 1 73 ? 1.523 1.587 -14.721 1.00 92.12 73 VAL A CA 1
ATOM 560 C C . VAL A 1 73 ? 0.115 1.121 -14.384 1.00 92.12 73 VAL A C 1
ATOM 562 O O . VAL A 1 73 ? -0.670 1.888 -13.820 1.00 92.12 73 VAL A O 1
ATOM 565 N N . LEU A 1 74 ? -0.207 -0.124 -14.734 1.00 94.81 74 LEU A N 1
ATOM 566 C CA . LEU A 1 74 ? -1.454 -0.752 -14.317 1.00 94.81 74 LEU A CA 1
ATOM 567 C C . LEU A 1 74 ? -1.377 -1.042 -12.818 1.00 94.81 74 LEU A C 1
ATOM 569 O O . LEU A 1 74 ? -0.514 -1.795 -12.364 1.00 94.81 74 LEU A O 1
ATOM 573 N N . VAL A 1 75 ? -2.286 -0.453 -12.052 1.00 96.06 75 VAL A N 1
ATOM 574 C CA . VAL A 1 75 ? -2.356 -0.631 -10.605 1.00 96.06 75 VAL A CA 1
ATOM 575 C C . VAL A 1 75 ? -3.705 -1.186 -10.190 1.00 96.06 75 VAL A C 1
ATOM 577 O O . VAL A 1 75 ? -4.740 -0.895 -10.795 1.00 96.06 75 VAL A O 1
ATOM 580 N N . ARG A 1 76 ? -3.692 -1.944 -9.100 1.00 96.56 76 ARG A N 1
ATOM 581 C CA . ARG A 1 76 ? -4.880 -2.250 -8.325 1.00 96.56 76 ARG A CA 1
ATOM 582 C C . ARG A 1 76 ? -5.006 -1.261 -7.178 1.00 96.56 76 ARG A C 1
ATOM 584 O O . ARG A 1 76 ? -4.055 -1.039 -6.428 1.00 96.56 76 ARG A O 1
ATOM 591 N N . THR A 1 77 ? -6.189 -0.678 -7.046 1.00 96.62 77 THR A N 1
ATOM 592 C CA . THR A 1 77 ? -6.539 0.128 -5.879 1.00 96.62 77 THR A CA 1
ATOM 593 C C . THR A 1 77 ? -6.888 -0.808 -4.734 1.00 96.62 77 THR A C 1
ATOM 595 O O . THR A 1 77 ? -7.760 -1.652 -4.891 1.00 96.62 77 THR A O 1
ATOM 598 N N . VAL A 1 78 ? -6.241 -0.662 -3.586 1.00 95.88 78 VAL A N 1
ATOM 599 C CA . VAL A 1 78 ? -6.549 -1.407 -2.362 1.00 95.88 78 VAL A CA 1
ATOM 600 C C . VAL A 1 78 ? -7.084 -0.417 -1.342 1.00 95.88 78 VAL A C 1
ATOM 602 O O . VAL A 1 78 ? -6.430 0.584 -1.053 1.00 95.88 78 VAL A O 1
ATOM 605 N N . ARG A 1 79 ? -8.274 -0.674 -0.800 1.00 95.25 79 ARG A N 1
ATOM 606 C CA . ARG A 1 79 ? -8.879 0.176 0.229 1.00 95.25 79 ARG A CA 1
ATOM 607 C C . ARG A 1 79 ? -8.644 -0.436 1.600 1.00 95.25 79 ARG A C 1
ATOM 609 O O . ARG A 1 79 ? -8.979 -1.595 1.813 1.00 95.25 79 ARG A O 1
ATOM 616 N N . GLY A 1 80 ? -8.088 0.356 2.505 1.00 92.94 80 GLY A N 1
ATOM 617 C CA . GLY A 1 80 ? -7.946 0.042 3.916 1.00 92.94 80 GLY A CA 1
ATOM 618 C C . GLY A 1 80 ? -8.947 0.818 4.752 1.00 92.94 80 GLY A C 1
ATOM 619 O O . GLY A 1 80 ? -9.011 2.041 4.648 1.00 92.94 80 GLY A O 1
ATOM 620 N N . THR A 1 81 ? -9.706 0.120 5.586 1.00 92.88 81 THR A N 1
ATOM 621 C CA . THR A 1 81 ? -10.569 0.722 6.610 1.00 92.88 81 THR A CA 1
ATOM 622 C C . THR A 1 81 ? -10.143 0.221 7.971 1.00 92.88 81 THR A C 1
ATOM 624 O O . THR A 1 81 ? -9.942 -0.985 8.137 1.00 92.88 81 THR A O 1
ATOM 627 N N . ALA A 1 82 ? -10.017 1.129 8.928 1.00 90.88 82 ALA A N 1
ATOM 628 C CA . ALA A 1 82 ? -9.558 0.801 10.258 1.00 90.88 82 ALA A CA 1
ATOM 629 C C . ALA A 1 82 ? -10.580 1.123 11.334 1.00 90.88 82 ALA A C 1
ATOM 631 O O . ALA A 1 82 ? -11.345 2.080 11.234 1.00 90.88 82 ALA A O 1
ATOM 632 N N . ARG A 1 83 ? -10.528 0.319 12.390 1.00 90.38 83 ARG A N 1
ATOM 633 C CA . ARG A 1 83 ? -11.349 0.465 13.585 1.00 90.38 83 ARG A CA 1
ATOM 634 C C . ARG A 1 83 ? -10.529 0.147 14.825 1.00 90.38 83 ARG A C 1
ATOM 636 O O . ARG A 1 83 ? -9.659 -0.722 14.799 1.00 90.38 83 ARG A O 1
ATOM 643 N N . ALA A 1 84 ? -10.818 0.834 15.922 1.00 88.75 84 ALA A N 1
ATOM 644 C CA . ALA A 1 84 ? -10.233 0.491 17.210 1.00 88.75 84 ALA A CA 1
ATOM 645 C C . ALA A 1 84 ? -10.845 -0.822 17.709 1.00 88.75 84 ALA A C 1
ATOM 647 O O . ALA A 1 84 ? -12.050 -1.053 17.592 1.00 88.75 84 ALA A O 1
ATOM 648 N N . VAL A 1 85 ? -10.015 -1.687 18.279 1.00 87.00 85 VAL A N 1
ATOM 649 C CA . VAL A 1 85 ? -10.479 -2.946 18.865 1.00 87.00 85 VAL A CA 1
ATOM 650 C C . VAL A 1 85 ? -11.321 -2.648 20.100 1.00 87.00 85 VAL A C 1
ATOM 652 O O . VAL A 1 85 ? -10.929 -1.848 20.945 1.00 87.00 85 VAL A O 1
ATOM 655 N N . GLY A 1 86 ? -12.486 -3.290 20.202 1.00 79.44 86 GLY A N 1
ATOM 656 C CA . GLY A 1 86 ? -13.426 -3.075 21.305 1.00 79.44 86 GLY A CA 1
ATOM 657 C C . GLY A 1 86 ? -14.241 -1.779 21.211 1.00 79.44 86 GLY A C 1
ATOM 658 O O . GLY A 1 86 ? -15.050 -1.519 22.096 1.00 79.44 86 GLY A O 1
ATOM 659 N N . ALA A 1 87 ? -14.070 -0.979 20.153 1.00 71.62 87 ALA A N 1
ATOM 660 C CA . ALA A 1 87 ? -14.947 0.155 19.882 1.00 71.62 87 ALA A CA 1
ATOM 661 C C . ALA A 1 87 ? -16.255 -0.3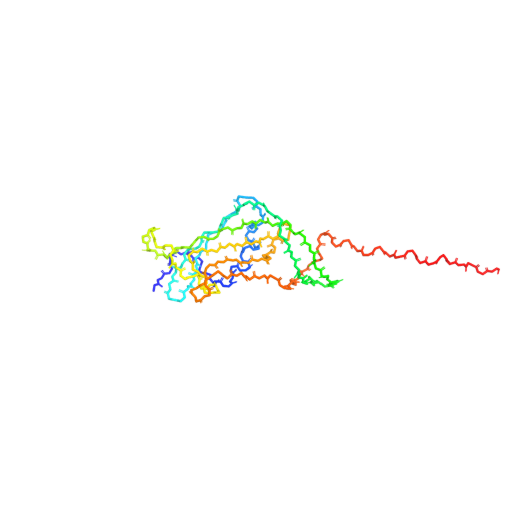00 19.210 1.00 71.62 87 ALA A C 1
ATOM 663 O O . ALA A 1 87 ? -16.268 -1.262 18.441 1.00 71.62 87 ALA A O 1
ATOM 664 N N . SER A 1 88 ? -17.346 0.426 19.476 1.00 63.28 88 SER A N 1
ATOM 665 C CA . SER A 1 88 ? -18.586 0.323 18.694 1.00 63.28 88 SER A CA 1
ATOM 666 C C . SER A 1 88 ? -18.303 0.622 17.213 1.00 63.28 88 SER A C 1
ATOM 668 O O . SER A 1 88 ? -17.415 1.422 16.908 1.00 63.28 88 SER A O 1
ATOM 670 N N . GLU A 1 89 ? -19.048 -0.000 16.292 1.00 57.56 89 GLU A N 1
ATOM 671 C CA . GLU A 1 89 ? -18.803 0.025 14.834 1.00 57.56 89 GLU A CA 1
ATOM 672 C C . GLU A 1 89 ? -18.757 1.431 14.201 1.00 57.56 89 GLU A C 1
ATOM 674 O O . GLU A 1 89 ? -18.350 1.590 13.051 1.00 57.56 89 GLU A O 1
ATOM 679 N N . THR A 1 90 ? -19.150 2.470 14.935 1.00 55.22 90 THR A N 1
ATOM 680 C CA . THR A 1 90 ? -19.248 3.848 14.452 1.00 55.22 90 THR A CA 1
ATOM 681 C C . THR A 1 90 ? -17.945 4.653 14.527 1.00 55.22 90 THR A C 1
ATOM 683 O O . THR A 1 90 ? -17.856 5.706 13.892 1.00 55.22 90 THR A O 1
ATOM 686 N N . THR A 1 91 ? -16.907 4.193 15.234 1.00 61.53 91 THR A N 1
ATOM 687 C CA . THR A 1 91 ? -15.671 4.981 15.415 1.00 61.53 91 THR A CA 1
ATOM 688 C C . THR A 1 91 ? -14.638 4.696 14.320 1.00 61.53 91 THR A C 1
ATOM 690 O O . THR A 1 91 ? -13.626 4.036 14.548 1.00 61.53 91 THR A O 1
ATOM 693 N N . ASN A 1 92 ? -14.882 5.226 13.118 1.00 67.12 92 ASN A N 1
ATOM 694 C CA . ASN A 1 92 ? -13.995 5.074 11.954 1.00 67.12 92 ASN A CA 1
ATOM 695 C C . ASN A 1 92 ? -12.868 6.119 11.880 1.00 67.12 92 ASN A C 1
ATOM 697 O O . ASN A 1 92 ? -12.144 6.150 10.894 1.00 67.12 92 ASN A O 1
ATOM 701 N N . ASP A 1 93 ? -12.707 6.994 12.877 1.00 82.00 93 ASP A N 1
ATOM 702 C CA . ASP A 1 93 ? -11.641 8.007 12.908 1.00 82.00 93 ASP A CA 1
ATOM 703 C C . ASP A 1 93 ? -10.516 7.625 13.881 1.00 82.00 93 ASP A C 1
ATOM 705 O O . ASP A 1 93 ? -10.284 8.277 14.902 1.00 82.00 93 ASP A O 1
ATOM 709 N N . VAL A 1 94 ? -9.835 6.522 13.578 1.00 89.06 94 VAL A N 1
ATOM 710 C CA . VAL A 1 94 ? -8.737 5.993 14.396 1.00 89.06 94 VAL A CA 1
ATOM 711 C C . VAL A 1 94 ? -7.387 6.265 13.755 1.00 89.06 94 VAL A C 1
ATOM 713 O O . VAL A 1 94 ? -7.247 6.162 12.538 1.00 89.06 94 VAL A O 1
ATOM 716 N N . ASP A 1 95 ? -6.392 6.602 14.571 1.00 89.62 95 ASP A N 1
ATOM 717 C CA . ASP A 1 95 ? -5.013 6.750 14.110 1.00 89.62 95 ASP A CA 1
ATOM 718 C C . ASP A 1 95 ? -4.444 5.388 13.704 1.00 89.62 95 ASP A C 1
ATOM 720 O O . ASP A 1 95 ? -4.435 4.440 14.492 1.00 89.62 95 ASP A O 1
ATOM 724 N N . LEU A 1 96 ? -3.964 5.294 12.468 1.00 88.69 96 LEU A N 1
ATOM 725 C CA . LEU A 1 96 ? -3.396 4.081 11.895 1.00 88.69 96 LEU A CA 1
ATOM 726 C C . LEU A 1 96 ? -1.958 3.826 12.357 1.00 88.69 96 LEU A C 1
ATOM 728 O O . LEU A 1 96 ? -1.444 2.735 12.124 1.00 88.69 96 LEU A O 1
ATOM 732 N N . GLY A 1 97 ? -1.279 4.831 12.920 1.00 87.31 97 GLY A N 1
ATOM 733 C CA . GLY A 1 97 ? 0.154 4.782 13.222 1.00 87.31 97 GLY A CA 1
ATOM 734 C C . GLY A 1 97 ? 1.037 4.780 11.967 1.00 87.31 97 GLY A C 1
ATOM 735 O O . GLY A 1 97 ? 2.260 4.716 12.053 1.00 87.31 97 GLY A O 1
ATOM 736 N N . PHE A 1 98 ? 0.427 4.874 10.782 1.00 87.69 98 PHE A N 1
ATOM 737 C CA . PHE A 1 98 ? 1.093 4.894 9.489 1.00 87.69 98 PHE A CA 1
ATOM 738 C C . PHE A 1 98 ? 1.025 6.304 8.906 1.00 87.69 98 PHE A C 1
ATOM 740 O O . PHE A 1 98 ? -0.029 6.740 8.441 1.00 87.69 98 PHE A O 1
ATOM 747 N N . LEU A 1 99 ? 2.148 7.030 8.947 1.00 87.38 99 LEU A N 1
ATOM 748 C CA . LEU A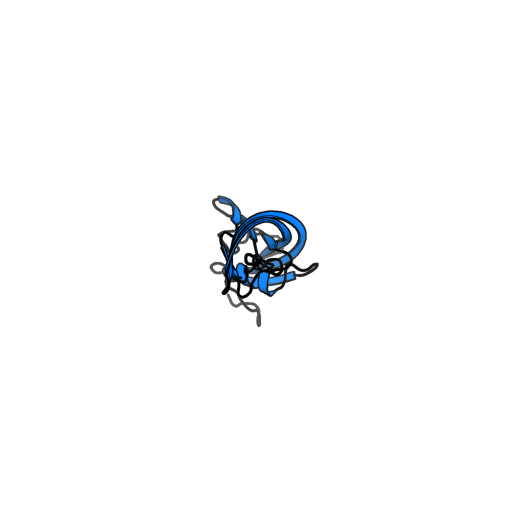 1 99 ? 2.276 8.396 8.413 1.00 87.38 99 LEU A CA 1
ATOM 749 C C . LEU A 1 99 ? 1.237 9.396 8.972 1.00 87.38 99 LEU A C 1
ATOM 751 O O . LEU A 1 99 ? 0.847 10.340 8.284 1.00 87.38 99 LEU A O 1
ATOM 755 N N . GLY A 1 100 ? 0.748 9.164 10.197 1.00 88.31 100 GLY A N 1
ATOM 756 C CA . GLY A 1 100 ? -0.303 9.967 10.836 1.00 88.31 100 GLY A CA 1
ATOM 757 C C . GLY A 1 100 ? -1.668 9.897 10.140 1.00 88.31 100 GLY A C 1
ATOM 758 O O . GLY A 1 100 ? -2.512 10.766 10.365 1.00 88.31 100 GLY A O 1
ATOM 759 N N . MET A 1 101 ? -1.876 8.915 9.253 1.00 92.06 101 MET A N 1
ATOM 760 C CA . MET A 1 101 ? -3.143 8.716 8.553 1.00 92.06 101 MET A CA 1
ATOM 761 C C . MET A 1 101 ? -4.220 8.181 9.500 1.00 92.06 101 MET A C 1
ATOM 763 O O . MET A 1 101 ? -3.939 7.391 10.400 1.00 92.06 101 MET A O 1
ATOM 767 N N . ARG A 1 102 ? -5.473 8.573 9.260 1.00 92.25 102 ARG A N 1
ATOM 768 C CA . ARG A 1 102 ? -6.607 8.253 10.127 1.00 92.25 102 ARG A CA 1
ATOM 769 C C . ARG A 1 102 ? -7.764 7.614 9.375 1.00 92.25 102 ARG A C 1
ATOM 771 O O . ARG A 1 102 ? -8.179 8.094 8.319 1.00 92.25 102 ARG A O 1
ATOM 778 N N . GLY A 1 103 ? -8.323 6.572 9.979 1.00 90.50 103 GLY A N 1
ATOM 779 C CA . GLY A 1 103 ? -9.587 5.933 9.623 1.00 90.50 103 GLY A CA 1
ATOM 780 C C . GLY A 1 103 ? -9.571 5.080 8.363 1.00 90.50 103 GLY A C 1
ATOM 781 O O . GLY A 1 103 ? -10.006 3.930 8.375 1.00 90.50 103 GLY A O 1
ATOM 782 N N . ALA A 1 104 ? -9.045 5.615 7.268 1.00 92.38 104 ALA A N 1
ATOM 783 C CA . ALA A 1 104 ? -8.922 4.896 6.016 1.00 92.38 104 ALA A CA 1
ATOM 784 C C . ALA A 1 104 ? -7.662 5.305 5.259 1.00 92.38 104 ALA A C 1
ATOM 786 O O . ALA A 1 104 ? -7.203 6.447 5.331 1.00 92.38 104 ALA A O 1
ATOM 787 N N . LEU A 1 105 ? -7.149 4.366 4.472 1.00 93.69 105 LEU A N 1
ATOM 788 C CA . LEU A 1 105 ? -6.092 4.625 3.509 1.00 93.69 105 LEU A CA 1
ATOM 789 C C . LEU A 1 105 ? -6.379 3.911 2.190 1.00 93.69 105 LEU A C 1
ATOM 791 O O . LEU A 1 105 ? -7.123 2.934 2.129 1.00 93.69 105 LEU A O 1
ATOM 795 N N . THR A 1 106 ? -5.797 4.414 1.118 1.00 95.62 106 THR A N 1
ATOM 796 C CA . THR A 1 106 ? -5.835 3.817 -0.210 1.00 95.62 106 THR A CA 1
ATOM 797 C C . THR A 1 106 ? -4.413 3.513 -0.635 1.00 95.62 106 THR A C 1
ATOM 799 O O . THR A 1 106 ? -3.521 4.345 -0.489 1.00 95.62 106 THR A O 1
ATOM 802 N N . LEU A 1 107 ? -4.196 2.322 -1.173 1.00 95.25 107 LEU A N 1
ATOM 803 C CA . LEU A 1 107 ? -2.925 1.921 -1.746 1.00 95.25 107 LEU A CA 1
ATOM 804 C C . LEU A 1 107 ? -3.099 1.685 -3.236 1.00 95.25 107 LEU A C 1
ATOM 806 O O . LEU A 1 107 ? -4.133 1.195 -3.690 1.00 95.25 107 LEU A O 1
ATOM 810 N N . PHE A 1 108 ? -2.057 1.995 -3.988 1.00 95.62 108 PHE A N 1
ATOM 811 C CA . PHE A 1 108 ? -1.960 1.672 -5.400 1.00 95.62 108 PHE A CA 1
ATOM 812 C C . PHE A 1 108 ? -0.836 0.663 -5.557 1.00 95.62 108 PHE A C 1
ATOM 814 O O . PHE A 1 108 ? 0.328 0.995 -5.340 1.00 95.62 108 PHE A O 1
ATOM 821 N N . VAL A 1 109 ? -1.195 -0.570 -5.896 1.00 95.19 109 VAL A N 1
ATOM 822 C CA . VAL A 1 109 ? -0.260 -1.692 -6.008 1.00 95.19 109 VAL A CA 1
ATOM 823 C C . VAL A 1 109 ? -0.087 -2.029 -7.479 1.00 95.19 109 VAL A C 1
ATOM 825 O O . VAL A 1 109 ? -1.076 -2.284 -8.163 1.00 95.19 109 VAL A O 1
ATOM 828 N N . GLU A 1 110 ? 1.142 -2.008 -7.988 1.00 92.56 110 GLU A N 1
ATOM 829 C CA . GLU A 1 110 ? 1.423 -2.407 -9.366 1.00 92.56 110 GLU A CA 1
ATOM 830 C C . GLU A 1 110 ? 1.007 -3.865 -9.600 1.00 92.56 110 GLU A C 1
ATOM 832 O O . GLU A 1 110 ? 1.409 -4.784 -8.879 1.00 92.56 110 GLU A O 1
ATOM 837 N N . VAL A 1 111 ? 0.250 -4.080 -10.676 1.00 90.88 111 VAL A N 1
ATOM 838 C CA . VAL A 1 111 ? -0.088 -5.418 -11.154 1.00 90.88 111 VAL A CA 1
ATOM 839 C C . VAL A 1 111 ? 1.142 -6.060 -11.792 1.00 90.88 111 VAL A C 1
ATOM 841 O O . VAL A 1 111 ? 1.7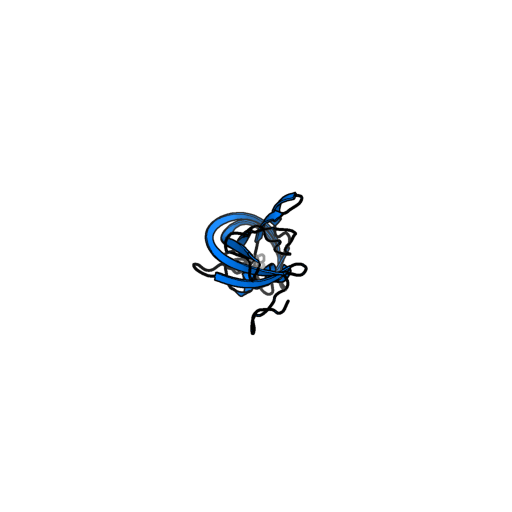26 -5.517 -12.724 1.00 90.88 111 VAL A O 1
ATOM 844 N N . GLY A 1 112 ? 1.508 -7.250 -11.319 1.00 84.50 112 GLY A N 1
ATOM 845 C CA . GLY A 1 112 ? 2.625 -8.038 -11.844 1.00 84.50 112 GLY A CA 1
ATOM 846 C C . GLY A 1 112 ? 3.783 -8.141 -10.858 1.00 84.50 112 GLY A C 1
ATOM 847 O O . GLY A 1 112 ? 4.214 -9.256 -10.554 1.00 84.50 112 GLY A O 1
ATOM 848 N N . THR A 1 113 ? 4.232 -7.010 -10.310 1.00 83.69 113 THR A N 1
ATOM 849 C CA . THR A 1 113 ? 5.302 -6.965 -9.297 1.00 83.69 113 THR A CA 1
ATOM 850 C C . THR A 1 113 ? 4.761 -7.035 -7.868 1.00 83.69 113 THR A C 1
ATOM 852 O O . THR A 1 113 ? 5.449 -7.542 -6.986 1.00 83.69 113 THR A O 1
ATOM 855 N N . GLY A 1 114 ? 3.530 -6.560 -7.633 1.00 88.44 114 GLY A N 1
ATOM 856 C CA . GLY A 1 114 ? 2.962 -6.433 -6.291 1.00 88.44 114 GLY A CA 1
ATOM 857 C C . GLY A 1 114 ? 3.529 -5.259 -5.490 1.00 88.44 114 GLY A C 1
ATOM 858 O O . GLY A 1 114 ? 3.267 -5.167 -4.295 1.00 88.44 114 GLY A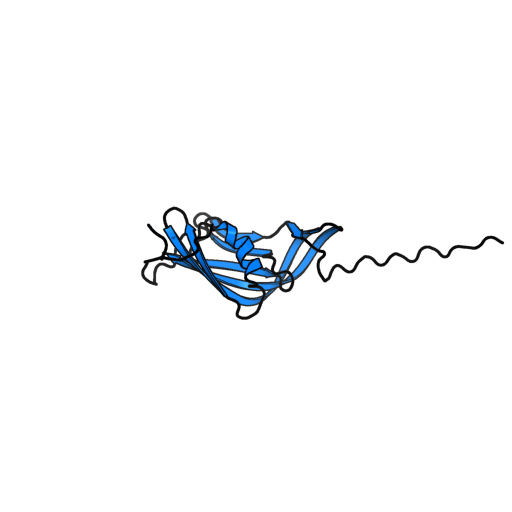 O 1
ATOM 859 N N . ILE A 1 115 ? 4.298 -4.366 -6.120 1.00 89.94 115 ILE A N 1
ATOM 860 C CA . ILE A 1 115 ? 4.944 -3.237 -5.447 1.00 89.94 115 ILE A CA 1
ATOM 861 C C . ILE A 1 115 ? 3.916 -2.122 -5.189 1.00 89.94 115 ILE A C 1
ATOM 863 O O . ILE A 1 115 ? 3.263 -1.662 -6.131 1.00 89.94 115 ILE A O 1
ATOM 867 N N . PRO A 1 116 ? 3.788 -1.615 -3.952 1.00 93.06 116 PRO A N 1
ATOM 868 C CA . PRO A 1 116 ? 3.034 -0.403 -3.673 1.00 93.06 116 PRO A CA 1
ATOM 869 C C . PRO A 1 116 ? 3.739 0.804 -4.298 1.00 93.06 116 PRO A C 1
ATOM 871 O O . PRO A 1 116 ? 4.847 1.171 -3.908 1.00 93.06 116 PRO A O 1
ATOM 874 N N . VAL A 1 117 ? 3.097 1.440 -5.275 1.00 94.31 117 VAL A N 1
ATOM 875 C CA . VAL A 1 117 ? 3.639 2.622 -5.962 1.00 94.31 117 VAL A CA 1
ATOM 876 C C . VAL A 1 117 ? 3.163 3.930 -5.336 1.00 94.31 117 VAL A C 1
ATOM 878 O O . VAL A 1 117 ? 3.808 4.966 -5.505 1.00 94.31 117 VAL A O 1
ATOM 881 N N . ALA A 1 118 ? 2.046 3.903 -4.605 1.00 95.00 118 ALA A N 1
ATOM 882 C CA . ALA A 1 118 ? 1.568 5.049 -3.846 1.00 95.00 118 ALA A CA 1
ATOM 883 C C . ALA A 1 118 ? 0.638 4.653 -2.692 1.00 95.00 118 ALA A C 1
ATOM 885 O O . ALA A 1 118 ? -0.044 3.628 -2.743 1.00 95.00 118 ALA A O 1
ATOM 886 N N . PHE A 1 119 ? 0.575 5.536 -1.700 1.00 94.19 119 PHE A N 1
ATOM 887 C CA . PHE A 1 119 ? -0.349 5.509 -0.570 1.00 94.19 119 PHE A CA 1
ATOM 888 C C . PHE A 1 119 ? -1.048 6.857 -0.498 1.00 94.19 119 PHE A C 1
ATOM 890 O O . PHE A 1 119 ? -0.408 7.890 -0.693 1.00 94.19 119 PHE A O 1
ATOM 897 N N . SER A 1 120 ? -2.334 6.868 -0.186 1.00 95.12 120 SER A N 1
ATOM 898 C CA . SER A 1 120 ? -3.058 8.094 0.106 1.00 95.12 120 SER A CA 1
ATOM 899 C C . SER A 1 120 ? -4.023 7.910 1.264 1.00 95.12 120 SER A C 1
ATOM 901 O O . SER A 1 120 ? -4.540 6.823 1.503 1.00 95.12 120 SER A O 1
ATO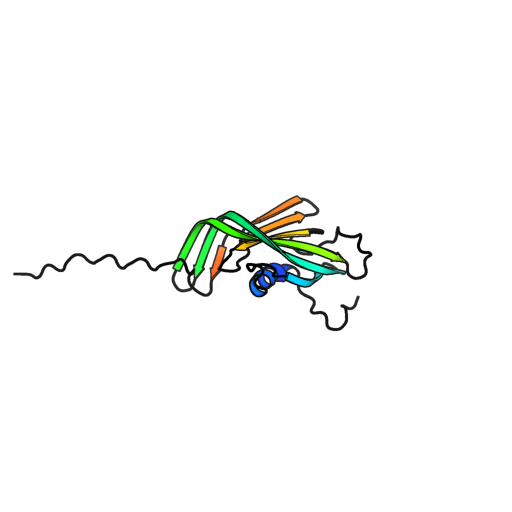M 903 N N . GLY A 1 121 ? -4.270 8.982 1.999 1.00 94.75 121 GLY A N 1
ATOM 904 C CA . GLY A 1 121 ? -5.169 8.966 3.142 1.00 94.75 121 GLY A CA 1
ATOM 905 C C . GLY A 1 121 ? -5.272 10.343 3.768 1.00 94.75 121 GLY A C 1
ATOM 906 O O . GLY A 1 121 ? -4.580 11.278 3.359 1.00 94.75 121 GLY A O 1
ATOM 907 N N . ARG A 1 122 ? -6.141 10.469 4.768 1.00 94.81 122 ARG A N 1
ATOM 908 C CA . ARG A 1 122 ? -6.258 11.704 5.539 1.00 94.81 122 ARG A CA 1
ATOM 909 C C . ARG A 1 122 ? -5.305 11.646 6.727 1.00 94.81 122 ARG A C 1
ATOM 911 O O . ARG A 1 122 ? -5.492 10.800 7.592 1.00 94.81 122 ARG A O 1
ATOM 918 N N . ALA A 1 123 ? -4.323 12.533 6.776 1.00 91.94 123 ALA A N 1
ATOM 919 C CA . ALA A 1 123 ? -3.460 12.764 7.925 1.00 91.94 123 ALA A CA 1
ATOM 920 C C . ALA A 1 123 ? -3.997 13.915 8.787 1.00 91.94 123 ALA A C 1
ATOM 922 O O . ALA A 1 123 ? -4.529 14.890 8.257 1.00 91.94 123 ALA A O 1
ATOM 923 N N . GLU A 1 124 ? -3.838 13.811 10.106 1.00 85.19 124 GLU A N 1
ATOM 924 C CA . GLU A 1 124 ? -4.451 14.731 11.080 1.00 85.19 124 GLU A CA 1
ATOM 925 C C . GLU A 1 124 ? -4.136 16.210 10.820 1.00 85.19 124 GLU A C 1
ATOM 927 O O . GLU A 1 124 ? -5.044 17.032 10.738 1.00 85.19 124 GLU A O 1
ATOM 932 N N . TYR A 1 125 ? -2.860 16.536 10.620 1.00 84.88 125 TYR A N 1
ATOM 933 C CA . TYR A 1 125 ? -2.402 17.926 10.514 1.00 84.88 125 TYR A CA 1
ATOM 934 C C . TYR A 1 125 ? -2.265 18.438 9.076 1.00 84.88 125 TYR A C 1
ATOM 936 O O . TYR A 1 125 ? -2.112 19.636 8.862 1.00 84.88 125 TYR A O 1
ATOM 944 N N . ILE A 1 126 ? -2.284 17.542 8.086 1.00 88.88 126 ILE A N 1
ATOM 945 C CA . ILE A 1 126 ? -1.966 17.862 6.681 1.00 88.88 126 ILE A CA 1
ATOM 946 C C . ILE A 1 126 ? -3.207 17.702 5.783 1.00 88.88 126 ILE A C 1
ATOM 948 O O . ILE A 1 126 ? -3.227 18.158 4.642 1.00 88.88 126 ILE A O 1
ATOM 952 N N . GLY A 1 127 ? -4.278 17.077 6.281 1.00 92.19 127 GLY A N 1
ATOM 953 C CA . GLY A 1 127 ? -5.443 16.753 5.468 1.00 92.19 127 GLY A CA 1
ATOM 954 C C . GLY A 1 127 ? -5.116 15.604 4.519 1.00 92.19 127 GLY A C 1
ATOM 955 O O . GLY A 1 127 ? -4.743 14.527 4.964 1.00 92.19 127 GLY A O 1
ATOM 956 N N . ASN A 1 128 ? -5.253 15.791 3.209 1.00 94.25 128 ASN A N 1
ATOM 957 C CA . ASN A 1 128 ? -4.992 14.714 2.252 1.00 94.25 128 ASN A CA 1
ATOM 958 C C . ASN A 1 128 ? -3.487 14.537 2.009 1.00 94.25 128 ASN A C 1
ATOM 960 O O . ASN A 1 128 ? -2.851 15.359 1.353 1.00 94.25 128 ASN A O 1
ATOM 964 N N . LEU A 1 129 ? -2.933 13.423 2.485 1.00 94.50 129 LEU A N 1
ATOM 965 C CA . LEU A 1 129 ? -1.552 13.022 2.250 1.00 94.50 129 LEU A CA 1
ATOM 966 C C . LEU A 1 129 ? -1.495 12.010 1.104 1.00 94.50 129 LEU A C 1
ATOM 968 O O . LEU A 1 129 ? -2.272 11.058 1.061 1.00 94.50 129 LEU A O 1
ATOM 972 N N . THR A 1 130 ? -0.546 12.191 0.186 1.00 95.00 130 THR A N 1
ATOM 973 C CA . THR A 1 130 ? -0.176 11.178 -0.810 1.00 95.00 130 THR A CA 1
ATOM 974 C C . THR A 1 130 ? 1.327 10.962 -0.776 1.00 95.00 130 THR A C 1
ATOM 976 O O . THR A 1 130 ? 2.095 11.903 -0.955 1.00 95.00 130 THR A O 1
ATOM 979 N N . VAL A 1 131 ? 1.744 9.713 -0.600 1.00 93.38 131 VAL A N 1
ATOM 980 C CA . VAL A 1 131 ? 3.143 9.286 -0.665 1.00 93.38 131 VAL A CA 1
ATOM 981 C C . VAL A 1 131 ? 3.339 8.443 -1.912 1.00 93.38 131 VAL A C 1
ATOM 983 O O . VAL A 1 131 ? 2.522 7.575 -2.212 1.00 93.38 131 VAL A O 1
ATOM 986 N N . ARG A 1 132 ? 4.412 8.710 -2.657 1.00 95.19 132 ARG A N 1
ATOM 987 C CA . ARG A 1 132 ? 4.733 8.027 -3.915 1.00 95.19 132 ARG A CA 1
ATOM 988 C C . ARG A 1 132 ? 6.100 7.373 -3.828 1.00 95.19 132 ARG A C 1
ATOM 990 O O . ARG A 1 132 ? 7.028 7.935 -3.252 1.00 95.19 132 ARG A O 1
ATOM 997 N N . LEU A 1 133 ? 6.213 6.203 -4.438 1.00 93.94 133 LEU A N 1
ATOM 998 C CA . LEU A 1 133 ? 7.468 5.488 -4.581 1.00 93.94 133 LEU A CA 1
ATOM 999 C C . LEU A 1 133 ? 8.437 6.301 -5.447 1.00 93.94 133 LEU A C 1
ATOM 1001 O O . LEU A 1 133 ? 8.093 6.716 -6.551 1.00 93.94 133 LEU A O 1
ATOM 1005 N N . THR A 1 134 ? 9.658 6.501 -4.961 1.00 94.69 134 THR A N 1
ATOM 1006 C CA . THR A 1 134 ? 10.740 7.156 -5.717 1.00 94.69 134 THR A CA 1
ATOM 1007 C C . THR A 1 134 ? 11.823 6.170 -6.140 1.00 94.69 134 THR A C 1
ATOM 1009 O O . THR A 1 134 ? 12.454 6.358 -7.184 1.00 94.69 134 THR A O 1
ATOM 1012 N N . ARG A 1 135 ? 12.009 5.090 -5.370 1.00 94.06 135 ARG A N 1
ATOM 1013 C CA . ARG A 1 135 ? 12.980 4.032 -5.642 1.00 94.06 135 ARG A CA 1
ATOM 1014 C C . ARG A 1 135 ? 12.491 2.670 -5.146 1.00 94.06 135 ARG A C 1
ATOM 1016 O O . ARG A 1 135 ? 12.095 2.555 -3.992 1.00 94.06 135 ARG A O 1
ATOM 1023 N N . ALA A 1 136 ? 12.614 1.645 -5.987 1.00 90.69 136 ALA A N 1
ATOM 1024 C CA . ALA A 1 136 ? 12.454 0.237 -5.632 1.00 90.69 136 ALA A CA 1
ATOM 1025 C C . ALA A 1 136 ? 13.764 -0.531 -5.857 1.00 90.69 136 ALA A C 1
ATOM 1027 O O . ALA A 1 136 ? 14.392 -0.427 -6.914 1.00 90.69 136 ALA A O 1
ATOM 1028 N N . VAL A 1 137 ? 14.162 -1.324 -4.861 1.00 91.62 137 VAL A N 1
ATOM 1029 C CA . VAL A 1 137 ? 15.266 -2.283 -4.977 1.00 91.62 137 VAL A CA 1
ATOM 1030 C C . VAL A 1 137 ? 14.659 -3.671 -5.138 1.00 91.62 137 VAL A C 1
ATOM 1032 O O . VAL A 1 137 ? 13.940 -4.139 -4.260 1.00 91.62 137 VAL A O 1
ATOM 1035 N N . LEU A 1 138 ? 14.911 -4.296 -6.283 1.00 87.19 138 LEU A N 1
ATOM 1036 C CA . LEU A 1 138 ? 14.334 -5.571 -6.679 1.00 87.19 138 LEU A CA 1
ATOM 1037 C C . LEU A 1 138 ? 15.371 -6.682 -6.525 1.00 87.19 138 LEU A C 1
ATOM 1039 O O . LEU A 1 138 ? 16.561 -6.482 -6.763 1.00 87.19 138 LEU A O 1
ATOM 1043 N N . VAL A 1 139 ? 14.900 -7.877 -6.179 1.00 88.06 139 VAL A N 1
ATOM 1044 C CA . VAL A 1 139 ? 15.744 -9.079 -6.089 1.00 88.06 139 VAL A CA 1
ATOM 1045 C C . VAL A 1 139 ? 16.043 -9.700 -7.460 1.00 88.06 139 VAL A C 1
ATOM 1047 O O . VAL A 1 139 ? 16.991 -10.464 -7.595 1.00 88.06 139 VAL A O 1
ATOM 1050 N N . ALA A 1 140 ? 15.250 -9.362 -8.479 1.00 85.31 140 ALA A N 1
ATOM 1051 C CA . ALA A 1 140 ? 15.347 -9.867 -9.846 1.00 85.31 140 ALA A CA 1
ATOM 1052 C C . ALA A 1 140 ? 14.944 -8.764 -10.847 1.00 85.31 140 ALA A C 1
ATOM 1054 O O . ALA A 1 140 ? 14.243 -7.825 -10.452 1.00 85.31 140 ALA A O 1
ATOM 1055 N N . PRO A 1 141 ? 15.365 -8.852 -12.124 1.00 80.94 141 PRO A N 1
ATOM 1056 C CA . PRO A 1 141 ? 14.936 -7.907 -13.151 1.00 80.94 141 PRO A CA 1
ATOM 1057 C C . PRO A 1 141 ? 13.403 -7.896 -13.325 1.00 80.94 141 PRO A C 1
ATOM 1059 O O . PRO A 1 141 ? 12.757 -8.938 -13.166 1.00 80.94 141 PRO A O 1
ATOM 1062 N N . PRO A 1 142 ? 12.806 -6.742 -13.685 1.00 77.12 142 PRO A N 1
ATOM 1063 C CA . PRO A 1 142 ? 11.409 -6.675 -14.109 1.00 77.12 142 PRO A CA 1
ATOM 1064 C C . PRO A 1 142 ? 11.142 -7.619 -15.289 1.00 77.12 142 PRO A C 1
ATOM 1066 O O . PRO A 1 142 ? 11.985 -7.768 -16.169 1.00 77.12 142 PRO A O 1
ATOM 1069 N N . ARG A 1 143 ? 9.956 -8.235 -15.347 1.00 73.31 143 ARG A N 1
ATOM 1070 C CA . ARG A 1 143 ? 9.606 -9.194 -16.419 1.00 73.31 143 ARG A CA 1
ATOM 1071 C C . ARG A 1 143 ? 9.589 -8.571 -17.820 1.00 73.31 143 ARG A C 1
ATOM 1073 O O . ARG A 1 143 ? 9.729 -9.288 -18.799 1.00 73.31 143 ARG A O 1
ATOM 1080 N N . ASP A 1 144 ? 9.400 -7.259 -17.901 1.00 70.44 144 ASP A N 1
ATOM 1081 C CA . ASP A 1 144 ? 9.401 -6.452 -19.123 1.00 70.44 144 ASP A CA 1
ATOM 1082 C C . ASP A 1 144 ? 10.776 -5.837 -19.441 1.00 70.44 144 ASP A C 1
ATOM 1084 O O . ASP A 1 144 ? 10.930 -5.170 -20.462 1.00 70.44 144 ASP A O 1
ATOM 1088 N N . ALA A 1 145 ? 11.785 -6.046 -18.590 1.00 57.38 145 ALA A N 1
ATOM 1089 C CA . ALA A 1 145 ? 13.160 -5.663 -18.876 1.00 57.38 145 ALA A CA 1
ATOM 1090 C C . ALA A 1 145 ? 13.796 -6.716 -19.795 1.00 57.38 145 ALA A C 1
ATOM 1092 O O . ALA A 1 145 ? 14.622 -7.518 -19.363 1.00 57.38 145 ALA A O 1
ATOM 1093 N N . ALA A 1 146 ? 13.385 -6.749 -21.064 1.00 51.38 146 ALA A N 1
ATOM 1094 C CA . ALA A 1 146 ? 14.160 -7.447 -22.083 1.00 51.38 146 ALA A CA 1
ATOM 1095 C C . ALA A 1 146 ? 15.604 -6.912 -22.048 1.00 51.38 146 ALA A C 1
ATOM 1097 O O . ALA A 1 146 ? 15.818 -5.698 -21.956 1.00 51.38 146 ALA A O 1
ATOM 1098 N N . ALA A 1 147 ? 16.585 -7.817 -22.060 1.00 49.03 147 ALA A N 1
ATOM 1099 C CA . ALA A 1 147 ? 17.989 -7.445 -22.180 1.00 49.03 147 ALA A CA 1
ATOM 1100 C C . ALA A 1 147 ? 18.176 -6.590 -23.448 1.00 49.03 147 ALA A C 1
ATOM 1102 O O . ALA A 1 147 ? 17.514 -6.875 -24.449 1.00 49.03 147 ALA A O 1
ATOM 1103 N N . PRO A 1 148 ? 19.045 -5.562 -23.445 1.00 49.12 148 PRO A N 1
ATOM 1104 C CA . PRO A 1 148 ? 19.452 -4.953 -24.703 1.00 49.12 148 PRO A CA 1
ATOM 1105 C C . PRO A 1 148 ? 20.010 -6.070 -25.591 1.00 49.12 148 PRO A C 1
ATOM 1107 O O . PRO A 1 148 ? 20.911 -6.796 -25.163 1.00 49.12 148 PRO A O 1
ATOM 1110 N N . GLU A 1 149 ? 19.439 -6.253 -26.786 1.00 47.28 149 GLU A N 1
ATOM 1111 C CA . GLU A 1 149 ? 20.044 -7.133 -27.783 1.00 47.28 149 GLU A CA 1
ATOM 1112 C C . GLU A 1 149 ? 21.505 -6.699 -27.956 1.00 47.28 149 GLU A C 1
ATOM 1114 O O . GLU A 1 149 ? 21.771 -5.493 -28.048 1.00 47.28 149 GLU A O 1
ATOM 1119 N N . PRO A 1 150 ? 22.474 -7.630 -27.957 1.00 53.31 150 PRO A N 1
ATOM 1120 C CA . PRO A 1 150 ? 23.823 -7.272 -28.346 1.00 53.31 150 PRO A CA 1
ATOM 1121 C C . PRO A 1 150 ? 23.737 -6.691 -29.757 1.00 53.31 150 PRO A C 1
ATOM 1123 O O . PRO A 1 150 ? 23.304 -7.383 -30.679 1.00 53.31 150 PRO A O 1
ATOM 1126 N N . SER A 1 151 ? 24.112 -5.416 -29.917 1.00 54.03 151 SER A N 1
ATOM 1127 C CA . SER A 1 151 ? 24.263 -4.819 -31.243 1.00 54.03 151 SER A CA 1
ATOM 1128 C C . SER A 1 151 ? 25.075 -5.787 -32.101 1.00 54.03 151 SER A C 1
ATOM 1130 O O . SER A 1 151 ? 26.139 -6.217 -31.637 1.00 54.03 151 SER A O 1
ATOM 1132 N N . PRO A 1 152 ? 24.619 -6.150 -33.314 1.00 65.25 152 PRO A N 1
ATOM 1133 C CA . PRO A 1 152 ? 25.443 -6.940 -34.209 1.00 65.25 152 PRO A CA 1
ATOM 1134 C C . PRO A 1 152 ? 26.751 -6.172 -34.400 1.00 65.25 152 PRO A C 1
ATOM 1136 O O . PRO A 1 152 ? 26.757 -5.038 -34.883 1.00 65.25 152 PRO A O 1
ATOM 1139 N N . GLY A 1 153 ? 27.848 -6.758 -33.913 1.00 59.88 153 GLY A N 1
ATOM 1140 C CA . GLY A 1 153 ? 29.178 -6.203 -34.104 1.00 59.88 153 GLY A CA 1
ATOM 1141 C C . GLY A 1 153 ? 29.419 -5.988 -35.599 1.00 59.88 153 GLY A C 1
ATOM 1142 O O . GLY A 1 153 ? 28.868 -6.737 -36.413 1.00 59.88 153 GLY A O 1
ATOM 1143 N N . PRO A 1 154 ? 30.194 -4.959 -35.983 1.00 68.81 154 PRO A N 1
ATOM 1144 C CA . PRO A 1 154 ? 30.465 -4.705 -37.388 1.00 68.81 154 PRO A CA 1
ATOM 1145 C C . PRO A 1 154 ? 31.031 -5.978 -38.037 1.00 68.81 154 PRO A C 1
ATOM 1147 O O . PRO A 1 154 ? 31.822 -6.679 -37.396 1.00 68.81 154 PRO A O 1
ATOM 1150 N N . PRO A 1 155 ? 30.623 -6.302 -39.278 1.00 66.56 155 PRO A N 1
ATOM 1151 C CA . PRO A 1 155 ? 31.101 -7.493 -39.961 1.00 66.56 155 PRO A CA 1
ATOM 1152 C C . PRO A 1 155 ? 32.629 -7.481 -39.978 1.00 66.56 155 PRO A C 1
ATOM 1154 O O . PRO A 1 155 ? 33.250 -6.503 -40.398 1.00 66.56 155 PRO A O 1
ATOM 1157 N N . SER A 1 156 ? 33.237 -8.558 -39.479 1.00 69.31 156 SER A N 1
ATOM 1158 C CA . SER A 1 156 ? 34.682 -8.740 -39.543 1.00 69.31 156 SER A CA 1
ATOM 1159 C C . SER A 1 156 ? 35.091 -8.816 -41.012 1.00 69.31 156 SER A C 1
ATOM 1161 O O . SER A 1 156 ? 34.785 -9.787 -41.698 1.00 69.31 156 SER A O 1
ATOM 1163 N N . LEU A 1 157 ? 35.758 -7.772 -41.501 1.00 68.50 157 LEU A N 1
ATOM 1164 C CA . LEU A 1 157 ? 36.421 -7.799 -42.797 1.00 68.50 157 LEU A CA 1
ATOM 1165 C C . LEU A 1 157 ? 37.633 -8.728 -42.675 1.00 68.50 157 LEU A C 1
ATOM 1167 O O . LEU A 1 157 ? 38.587 -8.418 -41.960 1.00 68.50 157 LEU A O 1
ATOM 1171 N N . SER A 1 158 ? 37.579 -9.881 -43.337 1.00 65.31 158 SER A N 1
ATOM 1172 C CA . SER A 1 158 ? 38.759 -10.722 -43.530 1.00 65.31 158 SER A CA 1
ATOM 1173 C C . SER A 1 158 ? 39.771 -9.973 -44.411 1.00 65.31 158 SER A C 1
ATOM 1175 O O . SER A 1 158 ? 39.362 -9.408 -45.429 1.00 65.31 158 SER A O 1
ATOM 1177 N N . PRO A 1 159 ? 41.062 -9.924 -44.038 1.00 68.69 159 PRO A N 1
ATOM 1178 C CA . PRO A 1 159 ? 42.091 -9.339 -44.891 1.00 68.69 159 PRO A CA 1
ATOM 1179 C C . PRO A 1 159 ? 42.363 -10.221 -46.130 1.00 68.69 159 PRO A C 1
ATOM 1181 O O . PRO A 1 159 ? 42.034 -11.410 -46.095 1.00 68.69 159 PRO A O 1
ATOM 1184 N N . PRO A 1 160 ? 42.909 -9.623 -47.211 1.00 68.19 160 PRO A N 1
ATOM 1185 C CA . PRO A 1 160 ? 43.109 -10.261 -48.516 1.00 68.19 160 PRO A CA 1
ATOM 1186 C C . PRO A 1 160 ? 44.145 -11.390 -48.515 1.00 68.19 160 PRO A C 1
ATOM 1188 O O . PRO A 1 160 ? 45.083 -11.343 -47.686 1.00 68.19 160 PRO A O 1
#

Secondary structure (DSSP, 8-state):
-PPPTT--EE-GGGHHHHHHHTTTTSTT-EEEEEEEETTEEEEEEEEEEEEEEEEEEEEEEETTEEEEEEEEEEEEEEEEEEEETTS-TT----B-SSTTEEEEEEEEEETTT--EEEEEEEETTTEEEEEE--EEE-SS--TT-PPPPPP-PPP-----

pLDDT: mean 84.93, std 11.99, range [47.28, 97.19]